Protein AF-A0A959ARN7-F1 (afdb_monomer_lite)

Secondary structure (DSSP, 8-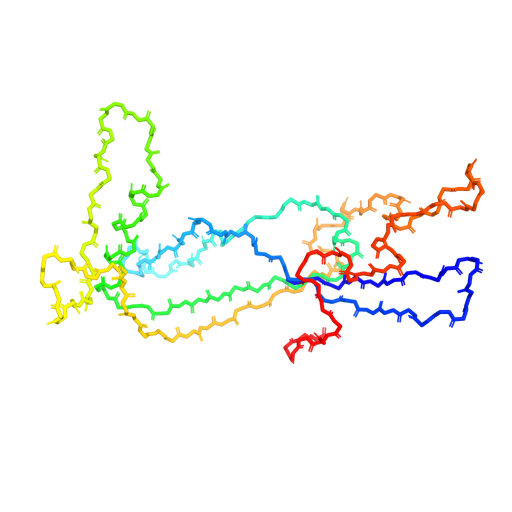state):
-EEEEPPP-TT-TTS---EEEE---S-SS------GGGSPTT-------------GGGGS-BEEEEEEEE--HHHHHHHHHHHHHHS---STTSPP------S---SS-TTS---S-----EEEEEEEE--TTTT-TT----SS-SS--BTTSSSPB--HHHH-GGGSTTEESS--TT--

Foldseek 3Di:
DWKDWADQDPVHNPDDIFIKDADDDQDPQDDDDDDPVVDDPPDDDDDDPGDDDDDLRLVTKDKDKDKDWDWDPLVSVLVVLVNLQSDFPPDPPRDPDDARDEPFADPPDNVDGDHDYDTDTDIDMDMDMDDPCPVHPPDDPDPDRQFDWDPVDPPTDGDPCSNPVVVDPRMDSDDPPPHD

Radius of gyration: 23.03 Å; chains: 1; bounding box: 48×49×63 Å

Sequence (180 aa):
VYIFNEIIKIYNPFDIQKQCYITNRLNDQGVSIADPGTFQPGTPIVEPVGRRKIDFAFEHRICFSVYQHTITRNAYEYWQKIGQLVSPTGTIFDTPPARVPGNLENITDPGNPALGYFEISTIDTARIYSRNGLLGDDFLLQDFPYCEYDFSTWPPVNHLECDNCLVLPSSTLDKPVWWQ

pLDDT: mean 84.03, std 9.63, range [55.03, 95.88]

Structure (mmCIF, N/CA/C/O backbone):
data_AF-A0A959ARN7-F1
#
_entry.id   AF-A0A959ARN7-F1
#
loop_
_atom_site.group_PDB
_atom_site.id
_atom_site.type_symbol
_atom_site.label_atom_id
_atom_site.label_alt_id
_atom_site.label_comp_id
_atom_site.label_asym_id
_atom_site.label_entity_id
_atom_site.label_seq_id
_atom_site.pdbx_PDB_ins_code
_atom_site.Cartn_x
_atom_site.Cartn_y
_atom_site.Cartn_z
_atom_site.occupancy
_atom_site.B_iso_or_equiv
_atom_site.auth_seq_id
_atom_site.auth_comp_id
_atom_site.auth_asym_id
_atom_site.auth_atom_id
_atom_site.pdbx_PDB_model_num
ATOM 1 N N . VAL A 1 1 ? 2.903 0.783 -6.090 1.00 89.25 1 VAL A N 1
ATOM 2 C CA . VAL A 1 1 ? 3.091 -0.129 -7.246 1.00 89.25 1 VAL A CA 1
ATOM 3 C C . VAL A 1 1 ? 3.831 0.624 -8.330 1.00 89.25 1 VAL A C 1
ATOM 5 O O . VAL A 1 1 ? 3.579 1.812 -8.460 1.00 89.25 1 VAL A O 1
ATOM 8 N N . TYR A 1 2 ? 4.731 0.005 -9.077 1.00 90.50 2 TYR A N 1
ATOM 9 C CA . TYR A 1 2 ? 5.380 0.638 -10.228 1.00 90.50 2 TYR A CA 1
ATOM 10 C C . TYR A 1 2 ? 5.415 -0.318 -11.419 1.00 90.50 2 TYR A C 1
ATOM 12 O O . TYR A 1 2 ? 5.327 -1.530 -11.218 1.00 90.50 2 TYR A O 1
ATOM 20 N N . ILE A 1 3 ? 5.483 0.227 -12.634 1.00 92.00 3 ILE A N 1
ATOM 21 C CA . ILE A 1 3 ? 5.693 -0.589 -13.839 1.00 92.00 3 ILE A CA 1
ATOM 22 C C . ILE A 1 3 ? 7.174 -0.872 -14.021 1.00 92.00 3 ILE A C 1
ATOM 24 O O . ILE A 1 3 ? 8.003 -0.028 -13.704 1.00 92.00 3 ILE A O 1
ATOM 28 N N . PHE A 1 4 ? 7.493 -2.028 -14.578 1.00 90.44 4 PHE A N 1
ATOM 29 C CA . PHE A 1 4 ? 8.831 -2.343 -15.049 1.00 90.44 4 PHE A CA 1
ATOM 30 C C . PHE A 1 4 ? 8.702 -3.008 -16.413 1.00 90.44 4 PHE A C 1
ATOM 32 O O . PHE A 1 4 ? 7.986 -4.003 -16.549 1.00 90.44 4 PHE A O 1
ATOM 39 N N . ASN A 1 5 ? 9.344 -2.424 -17.420 1.00 89.81 5 ASN A N 1
ATOM 40 C CA . ASN A 1 5 ? 9.324 -2.950 -18.779 1.00 89.81 5 ASN A CA 1
ATOM 41 C C . ASN A 1 5 ? 10.627 -3.704 -19.024 1.00 89.81 5 ASN A C 1
ATOM 43 O O . ASN A 1 5 ? 11.699 -3.146 -18.801 1.00 89.81 5 ASN A O 1
ATOM 47 N N . GLU A 1 6 ? 10.525 -4.944 -19.492 1.00 89.25 6 GLU A N 1
ATOM 48 C CA . GLU A 1 6 ? 11.687 -5.672 -20.001 1.00 89.25 6 GLU A CA 1
ATOM 49 C C . GLU A 1 6 ? 12.258 -4.958 -21.234 1.00 89.25 6 GLU A C 1
ATOM 51 O O . GLU A 1 6 ? 11.527 -4.316 -21.995 1.00 89.25 6 GLU A O 1
ATOM 56 N N . ILE A 1 7 ? 13.565 -5.087 -21.448 1.00 84.25 7 ILE A N 1
ATOM 57 C CA . ILE A 1 7 ? 14.236 -4.562 -22.640 1.00 84.25 7 ILE A CA 1
ATOM 58 C C . ILE A 1 7 ? 14.360 -5.641 -23.723 1.00 84.25 7 ILE A C 1
ATOM 60 O O . ILE A 1 7 ? 14.228 -6.838 -23.470 1.00 84.25 7 ILE A O 1
ATOM 64 N N . ILE A 1 8 ? 14.636 -5.226 -24.963 1.00 78.69 8 ILE A N 1
ATOM 65 C CA . ILE A 1 8 ? 14.938 -6.172 -26.044 1.00 78.69 8 ILE A CA 1
ATOM 66 C C . ILE A 1 8 ? 16.282 -6.837 -25.760 1.00 78.69 8 ILE A C 1
ATOM 68 O O . ILE A 1 8 ? 17.313 -6.164 -25.720 1.00 78.69 8 ILE A O 1
ATOM 72 N N . LYS A 1 9 ? 16.280 -8.170 -25.682 1.00 74.38 9 LYS A N 1
ATOM 73 C CA . LYS A 1 9 ? 17.509 -8.963 -25.654 1.00 74.38 9 LYS A CA 1
ATOM 74 C C . LYS A 1 9 ? 18.268 -8.766 -26.957 1.00 74.38 9 LYS A C 1
ATOM 76 O O . LYS A 1 9 ? 17.838 -9.241 -28.008 1.00 74.38 9 LYS A O 1
ATOM 81 N N . ILE A 1 10 ? 19.431 -8.119 -26.887 1.00 71.31 10 ILE A N 1
ATOM 82 C CA . ILE A 1 10 ? 20.272 -7.839 -28.067 1.00 71.31 10 ILE A CA 1
ATOM 83 C C . ILE A 1 10 ? 20.643 -9.135 -28.810 1.00 71.31 10 ILE A C 1
ATOM 85 O O . ILE A 1 10 ? 20.743 -9.154 -30.034 1.00 71.31 10 ILE A O 1
ATOM 89 N N . TYR A 1 11 ? 20.794 -10.240 -28.079 1.00 72.06 11 TYR A N 1
ATOM 90 C CA . TYR A 1 11 ? 21.134 -11.561 -28.613 1.00 72.06 11 TYR A CA 1
ATOM 91 C C . TYR A 1 11 ? 19.911 -12.425 -28.986 1.00 72.06 11 TYR A C 1
ATOM 93 O O . TYR A 1 11 ? 20.085 -13.497 -29.564 1.00 72.06 11 TYR A O 1
ATOM 101 N N . ASN A 1 12 ? 18.683 -11.988 -28.675 1.00 72.50 12 ASN A N 1
ATOM 102 C CA . ASN A 1 12 ? 17.442 -12.672 -29.051 1.00 72.50 12 ASN A CA 1
ATOM 103 C C . ASN A 1 12 ? 16.288 -11.667 -29.283 1.00 72.50 12 ASN A C 1
ATOM 105 O O . ASN A 1 12 ? 15.418 -11.505 -28.424 1.00 72.50 12 ASN A O 1
ATOM 109 N N . PRO A 1 13 ? 16.247 -11.005 -30.451 1.00 71.31 13 PRO A N 1
ATOM 110 C CA . PRO A 1 13 ? 15.324 -9.899 -30.719 1.00 71.31 13 PRO A CA 1
ATOM 111 C C . PRO A 1 13 ? 13.857 -10.319 -30.918 1.00 71.31 13 PRO A C 1
ATOM 113 O O . PRO A 1 13 ? 13.002 -9.461 -31.116 1.00 71.31 13 PRO A O 1
ATOM 116 N N . PHE A 1 14 ? 13.555 -11.620 -30.892 1.00 76.88 14 PHE A N 1
ATOM 117 C CA . PHE A 1 14 ? 12.198 -12.149 -31.070 1.00 76.88 14 PHE A CA 1
ATOM 118 C C . PHE A 1 14 ? 11.465 -12.407 -29.751 1.00 76.88 14 PHE A C 1
ATOM 120 O O . PHE A 1 14 ? 10.318 -12.854 -29.774 1.00 76.88 14 PHE A O 1
ATOM 127 N N . ASP A 1 15 ? 12.117 -12.171 -28.611 1.00 76.31 15 ASP A N 1
ATOM 128 C CA . ASP A 1 15 ? 11.495 -12.387 -27.311 1.00 76.31 15 ASP A CA 1
ATOM 129 C C . ASP A 1 15 ? 10.399 -11.342 -27.052 1.00 76.31 15 ASP A C 1
ATOM 131 O O . ASP A 1 15 ? 10.533 -10.160 -27.387 1.00 76.31 15 ASP A O 1
ATOM 135 N N . ILE A 1 16 ? 9.287 -11.787 -26.472 1.00 80.69 16 ILE A N 1
ATOM 136 C CA . ILE A 1 16 ? 8.151 -10.909 -26.192 1.00 80.69 16 ILE A CA 1
ATOM 137 C C . ILE A 1 16 ? 8.464 -10.153 -24.904 1.00 80.69 16 ILE A C 1
ATOM 139 O O . ILE A 1 16 ? 8.441 -10.745 -23.827 1.00 80.69 16 ILE A O 1
ATOM 143 N N . GLN A 1 17 ? 8.713 -8.849 -25.021 1.00 85.06 17 GLN A N 1
ATOM 144 C CA . GLN A 1 17 ? 8.877 -7.969 -23.864 1.00 85.06 17 GLN A CA 1
ATOM 145 C C . GLN A 1 17 ? 7.616 -7.970 -23.011 1.00 85.06 17 GLN A C 1
ATOM 147 O O . GLN A 1 17 ? 6.507 -7.727 -23.502 1.00 85.06 17 GLN A O 1
ATOM 152 N N . LYS A 1 18 ? 7.797 -8.195 -21.715 1.00 90.31 18 LYS A N 1
ATOM 153 C CA . LYS A 1 18 ? 6.722 -8.102 -20.736 1.00 90.31 18 LYS A CA 1
ATOM 154 C C . LYS A 1 18 ? 6.774 -6.771 -20.006 1.00 90.31 18 LYS A C 1
ATOM 156 O O . LYS A 1 18 ? 7.820 -6.149 -19.829 1.00 90.31 18 LYS A O 1
ATOM 161 N N . GLN A 1 19 ? 5.603 -6.369 -19.537 1.00 92.44 19 GLN A N 1
ATOM 162 C CA . GLN A 1 19 ? 5.449 -5.302 -18.567 1.00 92.44 19 GLN A CA 1
ATOM 163 C C . GLN A 1 19 ? 4.979 -5.927 -17.260 1.00 92.44 19 GLN A C 1
ATOM 165 O O . GLN A 1 19 ? 3.879 -6.478 -17.195 1.00 92.44 19 GLN A O 1
ATOM 170 N N . CYS A 1 20 ? 5.808 -5.830 -16.228 1.00 94.94 20 CYS A N 1
ATOM 171 C CA . CYS A 1 20 ? 5.442 -6.248 -14.887 1.00 94.94 20 CYS A CA 1
ATOM 172 C C . CYS A 1 20 ? 4.907 -5.072 -14.070 1.00 94.94 20 CYS A C 1
ATOM 174 O O . CYS A 1 20 ? 5.320 -3.922 -14.229 1.00 94.94 20 CYS A O 1
ATOM 176 N N . TYR A 1 21 ? 4.032 -5.397 -13.125 1.00 95.62 21 TYR A N 1
ATOM 177 C CA . TYR A 1 21 ? 3.537 -4.511 -12.084 1.00 95.62 21 TYR A CA 1
ATOM 178 C C . TYR A 1 21 ? 4.100 -4.979 -10.747 1.00 95.62 21 TYR A C 1
ATOM 180 O O . TYR A 1 21 ? 3.797 -6.080 -10.292 1.00 95.62 21 TYR A O 1
ATOM 188 N N . ILE A 1 22 ? 4.929 -4.151 -10.114 1.00 94.69 22 ILE A N 1
ATOM 189 C CA . ILE A 1 22 ? 5.617 -4.507 -8.873 1.00 94.69 22 ILE A CA 1
ATOM 190 C C . ILE A 1 22 ? 4.945 -3.804 -7.704 1.00 94.69 22 ILE A C 1
ATOM 192 O O . ILE A 1 22 ? 4.856 -2.570 -7.654 1.00 94.69 22 ILE A O 1
ATOM 196 N N . THR A 1 23 ? 4.488 -4.586 -6.728 1.00 92.81 23 THR A N 1
ATOM 197 C CA . THR A 1 23 ? 3.882 -4.057 -5.503 1.00 92.81 23 THR A CA 1
ATOM 198 C C . THR A 1 23 ? 4.915 -3.946 -4.394 1.00 92.81 23 THR A C 1
ATOM 200 O O . THR A 1 23 ? 5.365 -4.944 -3.847 1.00 92.81 23 THR A O 1
ATOM 203 N N . ASN A 1 24 ? 5.246 -2.708 -4.026 1.00 87.62 24 ASN A N 1
ATOM 204 C CA . ASN A 1 24 ? 6.108 -2.401 -2.890 1.00 87.62 24 ASN A CA 1
ATOM 205 C C . ASN A 1 24 ? 5.275 -1.770 -1.762 1.00 87.62 24 ASN A C 1
ATOM 207 O O . ASN A 1 24 ? 4.516 -0.827 -2.018 1.00 87.62 24 ASN A O 1
ATOM 211 N N . ARG A 1 25 ? 5.405 -2.298 -0.541 1.00 84.12 25 ARG A N 1
ATOM 212 C CA . ARG A 1 25 ? 4.791 -1.744 0.668 1.00 84.12 25 ARG A CA 1
ATOM 213 C C . ARG A 1 25 ? 5.799 -0.827 1.353 1.00 84.12 25 ARG A C 1
ATOM 215 O O . ARG A 1 25 ? 6.897 -1.239 1.693 1.00 84.12 25 ARG A O 1
ATOM 222 N N . LEU A 1 26 ? 5.430 0.443 1.516 1.00 79.19 26 LEU A N 1
ATOM 223 C CA . LEU A 1 26 ? 6.345 1.466 2.036 1.00 79.19 26 LEU A CA 1
ATOM 224 C C . LEU A 1 26 ? 6.561 1.380 3.548 1.00 79.19 26 LEU A C 1
ATOM 226 O O . LEU A 1 26 ? 7.574 1.861 4.048 1.00 79.19 26 LEU A O 1
ATOM 230 N N . ASN A 1 27 ? 5.597 0.820 4.272 1.00 69.56 27 ASN A N 1
ATOM 231 C CA . ASN A 1 27 ? 5.655 0.672 5.712 1.00 69.56 27 ASN A CA 1
ATOM 232 C C . ASN A 1 27 ? 4.867 -0.576 6.114 1.00 69.56 27 ASN A C 1
ATOM 234 O O . ASN A 1 27 ? 3.649 -0.606 5.955 1.00 69.56 27 ASN A O 1
ATOM 238 N N . ASP A 1 28 ? 5.573 -1.586 6.616 1.00 63.69 28 ASP A N 1
ATOM 239 C CA . ASP A 1 28 ? 4.976 -2.835 7.104 1.00 63.69 28 ASP A CA 1
ATOM 240 C C . ASP A 1 28 ? 4.919 -2.899 8.641 1.00 63.69 28 ASP A C 1
ATOM 242 O O . ASP A 1 28 ? 4.355 -3.838 9.196 1.00 63.69 28 ASP A O 1
ATOM 246 N N . GLN A 1 29 ? 5.508 -1.919 9.340 1.00 64.12 29 GLN A N 1
ATOM 247 C CA . GLN A 1 29 ? 5.675 -1.958 10.801 1.00 64.12 29 GLN A CA 1
ATOM 248 C C . GLN A 1 29 ? 4.997 -0.801 11.543 1.00 64.12 29 GLN A C 1
ATOM 250 O O . GLN A 1 29 ? 4.735 -0.915 12.737 1.00 64.12 29 GLN A O 1
ATOM 255 N N . GLY A 1 30 ? 4.694 0.306 10.863 1.00 67.12 30 GLY A N 1
ATOM 256 C CA . GLY A 1 30 ? 4.023 1.455 11.462 1.00 67.12 30 GLY A CA 1
ATOM 257 C C . GLY A 1 30 ? 2.546 1.516 11.090 1.00 67.12 30 GLY A C 1
ATOM 258 O O . GLY A 1 30 ? 2.202 1.689 9.923 1.00 67.12 30 GLY A O 1
ATOM 259 N N . VAL A 1 31 ? 1.681 1.445 12.099 1.00 76.06 31 VAL A N 1
ATOM 260 C CA . VAL A 1 31 ? 0.260 1.781 11.970 1.00 76.06 31 VAL A CA 1
ATOM 261 C C . VAL A 1 31 ? 0.108 3.259 12.327 1.00 76.06 31 VAL A C 1
ATOM 263 O O . VAL A 1 31 ? 0.315 3.637 13.478 1.00 76.06 31 VAL A O 1
ATOM 266 N N . SER A 1 32 ? -0.211 4.106 11.344 1.00 83.75 32 SER A N 1
ATOM 267 C CA . SER A 1 32 ? -0.556 5.508 11.608 1.00 83.75 32 SER A CA 1
ATOM 268 C C . SER A 1 32 ? -2.032 5.585 11.986 1.00 83.75 32 SER A C 1
ATOM 270 O O . SER A 1 32 ? -2.897 5.157 11.221 1.00 83.75 32 SER A O 1
ATOM 272 N N . ILE A 1 33 ? -2.310 6.093 13.185 1.00 87.94 33 ILE A N 1
ATOM 273 C CA . ILE A 1 33 ? -3.662 6.346 13.681 1.00 87.94 33 ILE A CA 1
ATOM 274 C C . ILE A 1 33 ? -3.819 7.840 13.944 1.00 87.94 33 ILE A C 1
ATOM 276 O O . ILE A 1 33 ? -2.910 8.484 14.463 1.00 87.94 33 ILE A O 1
ATOM 280 N N . ALA A 1 34 ? -4.982 8.382 13.602 1.00 87.75 34 ALA A N 1
ATOM 281 C CA . ALA A 1 34 ? -5.310 9.783 13.816 1.00 87.75 34 ALA A CA 1
ATOM 282 C C . ALA A 1 34 ? -6.710 9.895 14.421 1.00 87.75 34 ALA A C 1
ATOM 284 O O . ALA A 1 34 ? -7.633 9.197 13.998 1.00 87.75 34 ALA A O 1
ATOM 285 N N . ASP A 1 35 ? -6.859 10.781 15.403 1.00 88.81 35 ASP A N 1
ATOM 286 C CA . ASP A 1 35 ? -8.142 11.120 16.014 1.00 88.81 35 ASP A CA 1
ATOM 287 C C . ASP A 1 35 ? -8.554 12.523 15.545 1.00 88.81 35 ASP A C 1
ATOM 289 O O . ASP A 1 35 ? -7.911 13.497 15.938 1.00 88.81 35 ASP A O 1
ATOM 293 N N . PRO A 1 36 ? -9.611 12.666 14.724 1.00 83.94 36 PRO A N 1
ATOM 294 C CA . PRO A 1 36 ? -10.103 13.964 14.268 1.00 83.94 36 PRO A CA 1
ATOM 295 C C . PRO A 1 36 ? -10.367 14.971 15.401 1.00 83.94 36 PRO A C 1
ATOM 297 O O . PRO A 1 36 ? -10.282 16.175 15.171 1.00 83.94 36 PRO A O 1
ATOM 300 N N . GLY A 1 37 ? -10.665 14.501 16.619 1.00 85.19 37 GLY A N 1
ATOM 301 C CA . GLY A 1 37 ? -10.931 15.350 17.780 1.00 85.19 37 GLY A CA 1
ATOM 302 C C . GLY A 1 37 ? -9.705 16.070 18.352 1.00 85.19 37 GLY A C 1
ATOM 303 O O . GLY A 1 37 ? -9.873 17.007 19.129 1.00 85.19 37 GLY A O 1
ATOM 304 N N . THR A 1 38 ? -8.481 15.670 17.987 1.00 84.62 38 THR A N 1
ATOM 305 C CA . THR A 1 38 ? -7.246 16.333 18.450 1.00 84.62 38 THR A CA 1
ATOM 306 C C . THR A 1 38 ? -6.803 17.479 17.540 1.00 84.62 38 THR A C 1
ATOM 308 O O . THR A 1 38 ? -5.939 18.268 17.927 1.00 84.62 38 THR A O 1
ATOM 311 N N . PHE A 1 39 ? -7.398 17.606 16.352 1.00 85.75 39 PHE A N 1
ATOM 312 C CA . PHE A 1 39 ? -7.044 18.638 15.381 1.00 85.75 39 PHE A CA 1
ATOM 313 C C . PHE A 1 39 ? -7.836 19.927 15.604 1.00 85.75 39 PHE A C 1
ATOM 315 O O . PHE A 1 39 ? -8.997 19.917 16.018 1.00 85.75 39 PHE A O 1
ATOM 322 N N . GLN A 1 40 ? -7.210 21.068 15.300 1.00 86.44 40 GLN A N 1
ATOM 323 C CA . GLN A 1 40 ? -7.880 22.361 15.409 1.00 86.44 40 GLN A CA 1
ATOM 324 C C . GLN A 1 40 ? -8.947 22.503 14.312 1.00 86.44 40 GLN A C 1
ATOM 326 O O . GLN A 1 40 ? -8.635 22.311 13.129 1.00 86.44 40 GLN A O 1
ATOM 331 N N . PRO A 1 41 ? -10.187 22.893 14.658 1.00 87.19 41 PRO A N 1
ATOM 332 C CA . PRO A 1 41 ? -11.231 23.121 13.668 1.00 87.19 41 PRO A CA 1
ATOM 333 C C . PRO A 1 41 ? -10.776 24.109 12.586 1.00 87.19 41 PRO A C 1
ATOM 335 O O . PRO A 1 41 ? -10.276 25.189 12.891 1.00 87.19 41 PRO A O 1
ATOM 338 N N . GLY A 1 42 ? -10.953 23.740 11.316 1.00 84.88 42 GLY A N 1
ATOM 339 C CA . GLY A 1 42 ? -10.608 24.588 10.170 1.00 84.88 42 GLY A CA 1
ATOM 340 C C . GLY A 1 42 ? -9.147 24.523 9.713 1.00 84.88 42 GLY A C 1
ATOM 341 O O . GLY A 1 42 ? -8.818 25.149 8.707 1.00 84.88 42 GLY A O 1
ATOM 342 N N . THR A 1 43 ? -8.280 23.757 10.384 1.00 83.31 43 THR A N 1
ATOM 343 C CA . THR A 1 43 ? -6.921 23.495 9.880 1.00 83.31 43 THR A CA 1
ATOM 344 C C . THR A 1 43 ? -6.882 22.274 8.955 1.00 83.31 43 THR A C 1
ATOM 346 O O . THR A 1 43 ? -7.505 21.255 9.261 1.00 83.31 43 THR A O 1
ATOM 349 N N . PRO A 1 44 ? -6.169 22.344 7.813 1.00 81.62 44 PRO A N 1
ATOM 350 C CA . PRO A 1 44 ? -5.958 21.177 6.970 1.00 81.62 44 PRO A CA 1
ATOM 351 C C . PRO A 1 44 ? -5.068 20.164 7.696 1.00 81.62 44 PRO A C 1
ATOM 353 O O . PRO A 1 44 ? -3.989 20.503 8.183 1.00 81.62 44 PRO A O 1
ATOM 356 N N . ILE A 1 45 ? -5.519 18.912 7.743 1.00 79.75 45 ILE A N 1
ATOM 357 C CA . ILE A 1 45 ? -4.759 17.807 8.326 1.00 79.75 45 ILE A CA 1
ATOM 358 C C . ILE A 1 45 ? -3.767 17.319 7.272 1.00 79.75 45 ILE A C 1
ATOM 360 O O . ILE A 1 45 ? -4.164 16.796 6.230 1.00 79.75 45 ILE A O 1
ATOM 364 N N . VAL A 1 46 ? -2.476 17.507 7.539 1.00 81.75 46 VAL A N 1
ATOM 365 C CA . VAL A 1 46 ? -1.389 17.020 6.686 1.00 81.75 46 VAL A CA 1
ATOM 366 C C . VAL A 1 46 ? -0.566 16.035 7.497 1.00 81.75 46 VAL A C 1
ATOM 368 O O . VAL A 1 46 ? 0.221 16.439 8.347 1.00 81.75 46 VAL A O 1
ATOM 371 N N . GLU A 1 47 ? -0.752 14.748 7.218 1.00 79.50 47 GLU A N 1
ATOM 372 C CA . GLU A 1 47 ? -0.018 13.670 7.878 1.00 79.50 47 GLU A CA 1
ATOM 373 C C . GLU A 1 47 ? 0.903 12.977 6.861 1.00 79.50 47 GLU A C 1
ATOM 375 O O . GLU A 1 47 ? 0.439 12.549 5.796 1.00 79.50 47 GLU A O 1
ATOM 380 N N . PRO A 1 48 ? 2.216 12.858 7.130 1.00 81.06 48 PRO A N 1
ATOM 381 C CA . PRO A 1 48 ? 3.122 12.133 6.253 1.00 81.06 48 PRO A CA 1
ATOM 382 C C . PRO A 1 48 ? 2.845 10.623 6.325 1.00 81.06 48 PRO A C 1
ATOM 384 O O . PRO A 1 48 ? 3.287 9.928 7.232 1.00 81.06 48 PRO A O 1
ATOM 387 N N . VAL A 1 49 ? 2.159 10.097 5.312 1.00 81.62 49 VAL A N 1
ATOM 388 C CA . VAL A 1 49 ? 1.730 8.684 5.242 1.00 81.62 49 VAL A CA 1
ATOM 389 C C . VAL A 1 49 ? 2.836 7.687 4.881 1.00 81.62 49 VAL A C 1
ATOM 391 O O . VAL A 1 49 ? 2.650 6.477 4.991 1.00 81.62 49 VAL A O 1
ATOM 394 N N . GLY A 1 50 ? 3.990 8.160 4.414 1.00 81.75 50 GLY A N 1
ATOM 395 C CA . GLY A 1 50 ? 5.089 7.280 4.040 1.00 81.75 50 GLY A CA 1
ATOM 396 C C . GLY A 1 50 ? 6.259 8.012 3.408 1.00 81.75 50 GLY A C 1
ATOM 397 O O . GLY A 1 50 ? 6.163 9.169 2.999 1.00 81.75 50 GLY A O 1
ATOM 398 N N . ARG A 1 51 ? 7.390 7.311 3.334 1.00 82.56 51 ARG A N 1
ATOM 399 C CA . ARG A 1 51 ? 8.605 7.765 2.656 1.00 82.56 51 ARG A CA 1
ATOM 400 C C . ARG A 1 51 ? 9.180 6.592 1.878 1.00 82.56 51 ARG A C 1
ATOM 402 O O . ARG A 1 51 ? 9.173 5.467 2.364 1.00 82.56 51 ARG A O 1
ATOM 409 N N . ARG A 1 52 ? 9.691 6.857 0.681 1.00 83.38 52 ARG A N 1
ATOM 410 C CA . ARG A 1 52 ? 10.409 5.872 -0.130 1.00 83.38 52 ARG A CA 1
ATOM 411 C C . ARG A 1 52 ? 11.767 6.456 -0.483 1.00 83.38 52 ARG A C 1
ATOM 413 O O . ARG A 1 52 ? 11.842 7.624 -0.857 1.00 83.38 52 ARG A O 1
ATOM 420 N N . LYS A 1 53 ? 12.823 5.653 -0.364 1.00 83.50 53 LYS A N 1
ATOM 421 C CA . LYS A 1 53 ? 14.115 6.013 -0.950 1.00 83.50 53 LYS A CA 1
ATOM 422 C C . LYS A 1 53 ? 13.994 5.986 -2.469 1.00 83.50 53 LYS A C 1
ATOM 424 O O . LYS A 1 53 ? 13.280 5.153 -3.019 1.00 83.50 53 LYS A O 1
ATOM 429 N N . ILE A 1 54 ? 14.682 6.911 -3.113 1.00 81.50 54 ILE A N 1
ATOM 430 C CA . ILE A 1 54 ? 14.764 6.962 -4.566 1.00 81.50 54 ILE A CA 1
ATOM 431 C C . ILE A 1 54 ? 15.639 5.793 -5.034 1.00 81.50 54 ILE A C 1
ATOM 433 O O . ILE A 1 54 ? 16.698 5.544 -4.460 1.00 81.50 54 ILE A O 1
ATOM 437 N N . ASP A 1 55 ? 15.151 5.061 -6.029 1.00 84.00 55 ASP A N 1
ATOM 438 C CA . ASP A 1 55 ? 15.765 3.884 -6.646 1.00 84.00 55 ASP A CA 1
ATOM 439 C C . ASP A 1 55 ? 15.417 3.849 -8.148 1.00 84.00 55 ASP A C 1
ATOM 441 O O . ASP A 1 55 ? 14.684 4.713 -8.639 1.00 84.00 55 ASP A O 1
ATOM 445 N N . PHE A 1 56 ? 15.905 2.838 -8.872 1.00 83.56 56 PHE A N 1
ATOM 446 C CA . PHE A 1 56 ? 15.652 2.665 -10.310 1.00 83.56 56 PHE A CA 1
ATOM 447 C C . PHE A 1 56 ? 14.162 2.630 -10.677 1.00 83.56 56 PHE A C 1
ATOM 449 O O . PHE A 1 56 ? 13.783 2.961 -11.795 1.00 83.56 56 PHE A O 1
ATOM 456 N N . ALA A 1 57 ? 13.268 2.280 -9.745 1.00 85.56 57 ALA A N 1
ATOM 457 C CA . ALA A 1 57 ? 11.840 2.238 -10.038 1.00 85.56 57 ALA A CA 1
ATOM 458 C C . ALA A 1 57 ? 11.264 3.623 -10.359 1.00 85.56 57 ALA A C 1
ATOM 460 O O . ALA A 1 57 ? 10.167 3.706 -10.912 1.00 85.56 57 ALA A O 1
ATOM 461 N N . PHE A 1 58 ? 11.962 4.700 -9.984 1.00 83.12 58 PHE A N 1
ATOM 462 C CA . PHE A 1 58 ? 11.576 6.068 -10.316 1.00 83.12 58 PHE A CA 1
ATOM 463 C C . PHE A 1 58 ? 11.825 6.419 -11.787 1.00 83.12 58 PHE A C 1
ATOM 465 O O . PHE A 1 58 ? 11.174 7.341 -12.273 1.00 83.12 58 PHE A O 1
ATOM 472 N N . GLU A 1 59 ? 12.656 5.655 -12.513 1.00 81.00 59 GLU A N 1
ATOM 473 C CA . GLU A 1 59 ? 12.771 5.732 -13.988 1.00 81.00 59 GLU A CA 1
ATOM 474 C C . GLU A 1 59 ? 11.481 5.298 -14.678 1.00 81.00 59 GLU A C 1
ATOM 476 O O . GLU A 1 59 ? 11.219 5.607 -15.842 1.00 81.00 59 GLU A O 1
ATOM 481 N N . HIS A 1 60 ? 10.637 4.590 -13.939 1.00 83.31 60 HIS A N 1
ATOM 482 C CA . HIS A 1 60 ? 9.357 4.129 -14.402 1.00 83.31 60 HIS A CA 1
ATOM 483 C C . HIS A 1 60 ? 8.205 4.860 -13.724 1.00 83.31 60 HIS A C 1
ATOM 485 O O . HIS A 1 60 ? 8.323 5.573 -12.723 1.00 83.31 60 HIS A O 1
ATOM 491 N N . ARG A 1 61 ? 7.015 4.654 -14.283 1.00 86.19 61 ARG A N 1
ATOM 492 C CA . ARG A 1 61 ? 5.798 5.203 -13.705 1.00 86.19 61 ARG A CA 1
ATOM 493 C C . ARG A 1 61 ? 5.449 4.454 -12.420 1.00 86.19 61 ARG A C 1
ATOM 495 O O . ARG A 1 61 ? 5.174 3.254 -12.426 1.00 86.19 61 ARG A O 1
ATOM 502 N N . ILE A 1 62 ? 5.403 5.187 -11.319 1.00 89.25 62 ILE A N 1
ATOM 503 C CA . ILE A 1 62 ? 5.031 4.708 -9.992 1.00 89.25 62 ILE A CA 1
ATOM 504 C C . ILE A 1 62 ? 3.614 5.189 -9.693 1.00 89.25 62 ILE A C 1
ATOM 506 O O . ILE A 1 62 ? 3.265 6.324 -9.980 1.00 89.25 62 ILE A O 1
ATOM 510 N N . CYS A 1 63 ? 2.798 4.351 -9.071 1.00 91.38 63 CYS A N 1
ATOM 511 C CA . CYS A 1 63 ? 1.584 4.741 -8.376 1.00 91.38 63 CYS A CA 1
ATOM 512 C C . CYS A 1 63 ? 1.767 4.540 -6.869 1.00 91.38 63 CYS A C 1
ATOM 514 O O . CYS A 1 63 ? 1.948 3.414 -6.385 1.00 91.38 63 CYS A O 1
ATOM 516 N N . PHE A 1 64 ? 1.690 5.637 -6.127 1.00 90.50 64 PHE A N 1
ATOM 517 C CA . PHE A 1 64 ? 1.540 5.643 -4.682 1.00 90.50 64 PHE A CA 1
ATOM 518 C C . PHE A 1 64 ? 0.056 5.506 -4.356 1.00 90.50 64 PHE A C 1
ATOM 520 O O . PHE A 1 64 ? -0.767 6.255 -4.875 1.00 90.50 64 PHE A O 1
ATOM 527 N N . SER A 1 65 ? -0.292 4.517 -3.537 1.00 91.25 65 SER A N 1
ATOM 528 C CA . SER A 1 65 ? -1.663 4.277 -3.085 1.00 91.25 65 SER A CA 1
ATOM 529 C C . SER A 1 65 ? -1.701 4.336 -1.568 1.00 91.25 65 SER A C 1
ATOM 531 O O . SER A 1 65 ? -0.881 3.697 -0.913 1.00 91.25 65 SER A O 1
ATOM 533 N N . VAL A 1 66 ? -2.654 5.092 -1.039 1.00 89.62 66 VAL A N 1
ATOM 534 C CA . VAL A 1 66 ? -2.913 5.232 0.392 1.00 89.62 66 VAL A CA 1
ATOM 535 C C . VAL A 1 66 ? -4.311 4.700 0.647 1.00 89.62 66 VAL A C 1
ATOM 537 O O . VAL A 1 66 ? -5.256 5.131 -0.012 1.00 89.62 66 VAL A O 1
ATOM 540 N N . TYR A 1 67 ? -4.424 3.765 1.584 1.00 90.00 67 TYR A N 1
ATOM 541 C CA . TYR A 1 67 ? -5.695 3.210 2.033 1.00 90.00 67 TYR A CA 1
ATOM 542 C C . TYR A 1 67 ? -5.996 3.777 3.414 1.00 90.00 67 TYR A C 1
ATOM 544 O O . TYR A 1 67 ? -5.222 3.575 4.349 1.00 90.00 67 TYR A O 1
ATOM 552 N N . GLN A 1 68 ? -7.095 4.512 3.529 1.00 90.75 68 GLN A N 1
ATOM 553 C CA . GLN A 1 68 ? -7.534 5.115 4.776 1.00 90.75 68 GLN A CA 1
ATOM 554 C C . GLN A 1 68 ? -8.714 4.324 5.326 1.00 90.75 68 GLN A C 1
ATOM 556 O O . GLN A 1 68 ? -9.746 4.195 4.672 1.00 90.75 68 GLN A O 1
ATOM 561 N N . HIS A 1 69 ? -8.561 3.817 6.545 1.00 92.94 69 HIS A N 1
ATOM 562 C CA . HIS A 1 69 ? -9.593 3.054 7.234 1.00 92.94 69 HIS A CA 1
ATOM 563 C C . HIS A 1 69 ? -10.301 3.939 8.258 1.00 92.94 69 HIS A C 1
ATOM 565 O O . HIS A 1 69 ? -9.656 4.552 9.107 1.00 92.94 69 HIS A O 1
ATOM 571 N N . THR A 1 70 ? -11.632 3.985 8.206 1.00 93.44 70 THR A N 1
ATOM 572 C CA . THR A 1 70 ? -12.429 4.575 9.290 1.00 93.44 70 THR A CA 1
ATOM 573 C C . THR A 1 70 ? -12.713 3.504 10.333 1.00 93.44 70 THR A C 1
ATOM 575 O O . THR A 1 70 ? -13.431 2.544 10.050 1.00 93.44 70 THR A O 1
ATOM 578 N N . ILE A 1 71 ? -12.146 3.666 11.526 1.00 93.62 71 ILE A N 1
ATOM 579 C CA . ILE A 1 71 ? -12.205 2.679 12.610 1.00 93.62 71 ILE A CA 1
ATOM 580 C C . ILE A 1 71 ? -13.041 3.178 13.793 1.00 93.62 71 ILE A C 1
ATOM 582 O O . ILE A 1 71 ? -13.293 4.373 13.950 1.00 93.62 71 ILE A O 1
ATOM 586 N N . THR A 1 72 ? -13.484 2.249 14.642 1.00 94.44 72 THR A N 1
ATOM 587 C CA . THR A 1 72 ? -14.232 2.585 15.864 1.00 94.44 72 THR A CA 1
ATOM 588 C C . THR A 1 72 ? -13.307 3.096 16.971 1.00 94.44 72 THR A C 1
ATOM 590 O O . THR A 1 72 ? -12.103 2.833 16.962 1.00 94.44 72 THR A O 1
ATOM 593 N N . ARG A 1 73 ? -13.873 3.763 17.989 1.00 92.75 73 ARG A N 1
ATOM 594 C CA . ARG A 1 73 ? -13.099 4.222 19.154 1.00 92.75 73 ARG A CA 1
ATOM 595 C C . ARG A 1 73 ? -12.363 3.077 19.861 1.00 92.75 73 ARG A C 1
ATOM 597 O O . ARG A 1 73 ? -11.192 3.219 20.195 1.00 92.75 73 ARG A O 1
ATOM 604 N N . ASN A 1 74 ? -13.025 1.935 20.034 1.00 93.81 74 ASN A N 1
ATOM 605 C CA . ASN A 1 74 ? -12.434 0.771 20.697 1.00 93.81 74 ASN A CA 1
ATOM 606 C C . ASN A 1 74 ? -11.255 0.191 19.896 1.00 93.81 74 ASN A C 1
ATOM 608 O O . ASN A 1 74 ? -10.257 -0.222 20.483 1.00 93.81 74 ASN A O 1
ATOM 612 N N . ALA A 1 75 ? -11.353 0.187 18.564 1.00 94.50 75 ALA A N 1
ATOM 613 C CA . ALA A 1 75 ? -10.260 -0.238 17.696 1.00 94.50 75 ALA A CA 1
ATOM 614 C C . ALA A 1 75 ? -9.081 0.742 17.738 1.00 94.50 75 ALA A C 1
ATOM 616 O O . ALA A 1 75 ? -7.934 0.316 17.844 1.00 94.50 75 ALA A O 1
ATOM 617 N N . TYR A 1 76 ? -9.352 2.052 17.733 1.00 93.06 76 TYR A N 1
ATOM 618 C CA . TYR A 1 76 ? -8.323 3.083 17.899 1.00 93.06 76 TYR A CA 1
ATOM 619 C C . TYR A 1 76 ? -7.520 2.870 19.192 1.00 93.06 76 TYR A C 1
ATOM 621 O O . TYR A 1 76 ? -6.291 2.863 19.173 1.00 93.06 76 TYR A O 1
ATOM 629 N N . GLU A 1 77 ? -8.200 2.615 20.311 1.00 92.25 77 GLU A N 1
ATOM 630 C CA . GLU A 1 77 ? -7.549 2.349 21.600 1.00 92.25 77 GLU A CA 1
ATOM 631 C C . GLU A 1 77 ? -6.744 1.046 21.607 1.00 92.25 77 GLU A C 1
ATOM 633 O O . GLU A 1 77 ? -5.687 0.972 22.239 1.00 92.25 77 GLU A O 1
ATOM 638 N N . TYR A 1 78 ? -7.218 0.017 20.900 1.00 93.25 78 TYR A N 1
ATOM 639 C CA . TYR A 1 78 ? -6.465 -1.217 20.703 1.00 93.25 78 TYR A CA 1
ATOM 640 C C . TYR A 1 78 ? -5.171 -0.955 19.918 1.00 93.25 78 TYR A C 1
ATOM 642 O O . TYR A 1 78 ? -4.087 -1.309 20.388 1.00 93.25 78 TYR A O 1
ATOM 650 N N . TRP A 1 79 ? -5.255 -0.272 18.773 1.00 91.81 79 TRP A N 1
ATOM 651 C CA . TRP A 1 79 ? -4.091 0.071 17.953 1.00 91.81 79 TRP A CA 1
ATOM 652 C C . TRP A 1 79 ? -3.108 0.993 18.682 1.00 91.81 79 TRP A C 1
ATOM 654 O O . TRP A 1 79 ? -1.900 0.810 18.552 1.00 91.81 79 TRP A O 1
ATOM 664 N N . GLN A 1 80 ? -3.593 1.910 19.524 1.00 89.56 80 GLN A N 1
ATOM 665 C CA . GLN A 1 80 ? -2.742 2.745 20.373 1.00 89.56 80 GLN A CA 1
ATOM 666 C C . GLN A 1 80 ? -1.914 1.901 21.358 1.00 89.56 80 GLN A C 1
ATOM 668 O O . GLN A 1 80 ? -0.715 2.138 21.514 1.00 89.56 80 GLN A O 1
ATOM 673 N N . LYS A 1 81 ? -2.518 0.883 21.990 1.00 88.81 81 LYS A N 1
ATOM 674 C CA . LYS A 1 81 ? -1.802 -0.055 22.879 1.00 88.81 81 LYS A CA 1
ATOM 675 C C . LYS A 1 81 ? -0.783 -0.895 22.112 1.00 88.81 81 LYS A C 1
ATOM 677 O O . LYS A 1 81 ? 0.326 -1.097 22.594 1.00 88.81 81 LYS A O 1
ATOM 682 N N . ILE A 1 82 ? -1.130 -1.356 20.910 1.00 88.88 82 ILE A N 1
ATOM 683 C CA . ILE A 1 82 ? -0.193 -2.085 20.043 1.00 88.88 82 ILE A CA 1
ATOM 684 C C . ILE A 1 82 ? 0.988 -1.192 19.643 1.00 88.88 82 ILE A C 1
ATOM 686 O O . ILE A 1 82 ? 2.132 -1.629 19.734 1.00 88.88 82 ILE A O 1
ATOM 690 N N . GLY A 1 83 ? 0.741 0.069 19.279 1.00 85.69 83 GLY A N 1
ATOM 691 C CA . GLY A 1 83 ? 1.795 1.027 18.939 1.00 85.69 83 GLY A CA 1
ATOM 692 C C . GLY A 1 83 ? 2.812 1.225 20.068 1.00 85.69 83 GLY A C 1
ATOM 693 O O . GLY A 1 83 ? 4.014 1.263 19.806 1.00 85.69 83 GLY A O 1
ATOM 694 N N . GLN A 1 84 ? 2.349 1.253 21.323 1.00 82.19 84 GLN A N 1
ATOM 695 C CA . GLN A 1 84 ? 3.215 1.334 22.508 1.00 82.19 84 GLN A CA 1
ATOM 696 C C . GLN A 1 84 ? 4.109 0.098 22.689 1.00 82.19 84 GLN A C 1
ATOM 698 O O . GLN A 1 84 ? 5.211 0.219 23.214 1.00 82.19 84 GLN A O 1
ATOM 703 N N . LEU A 1 85 ? 3.660 -1.081 22.249 1.00 81.31 85 LEU A N 1
ATOM 704 C CA . LEU A 1 85 ? 4.432 -2.323 22.352 1.00 81.31 85 LEU A CA 1
ATOM 705 C C . LEU A 1 85 ? 5.435 -2.512 21.212 1.00 81.31 85 LEU A C 1
ATOM 707 O O . LEU A 1 85 ? 6.488 -3.107 21.420 1.00 81.31 85 LEU A O 1
ATOM 711 N N . VAL A 1 86 ? 5.097 -2.050 20.006 1.00 79.94 86 VAL A N 1
ATOM 712 C CA . VAL A 1 86 ? 5.929 -2.233 18.804 1.00 79.94 86 VAL A CA 1
ATOM 713 C C . VAL A 1 86 ? 7.032 -1.174 18.706 1.00 79.94 86 VAL A C 1
ATOM 715 O O . VAL A 1 86 ? 8.049 -1.413 18.062 1.00 79.94 86 VAL A O 1
ATOM 718 N N . SER A 1 87 ? 6.869 -0.033 19.382 1.00 74.31 87 SER A N 1
ATOM 719 C CA . SER A 1 87 ? 7.873 1.040 19.442 1.00 74.31 87 SER A CA 1
ATOM 720 C C . SER A 1 87 ? 8.437 1.223 20.859 1.00 74.31 87 SER A C 1
ATOM 722 O O . SER A 1 87 ? 8.223 2.281 21.457 1.00 74.31 87 SER A O 1
ATOM 724 N N . PRO A 1 88 ? 9.136 0.222 21.434 1.00 68.31 88 PRO A N 1
ATOM 725 C CA . PRO A 1 88 ? 9.776 0.394 22.730 1.00 68.31 88 PRO A CA 1
ATOM 726 C C . PRO A 1 88 ? 10.860 1.474 22.643 1.00 68.31 88 PRO A C 1
ATOM 728 O O . PRO A 1 88 ? 11.614 1.556 21.671 1.00 68.31 88 PRO A O 1
ATOM 731 N N . THR A 1 89 ? 10.943 2.312 23.672 1.00 68.38 89 THR A N 1
ATOM 732 C CA . THR A 1 89 ? 11.932 3.392 23.787 1.00 68.38 89 THR A CA 1
ATOM 733 C C . THR A 1 89 ? 13.371 2.886 23.950 1.00 68.38 89 THR A C 1
ATOM 735 O O . THR A 1 89 ? 14.312 3.671 23.843 1.00 68.38 89 THR A O 1
ATOM 738 N N . GLY A 1 90 ? 13.558 1.584 24.183 1.00 71.94 90 GLY A N 1
ATOM 739 C CA . GLY A 1 90 ? 14.847 0.931 24.386 1.00 71.94 90 GLY A CA 1
ATOM 740 C C . GLY A 1 90 ? 15.418 1.143 25.788 1.00 71.94 90 GLY A C 1
ATOM 741 O O . GLY A 1 90 ? 16.624 1.001 25.983 1.00 71.94 90 GLY A O 1
ATOM 742 N N . THR A 1 91 ? 14.588 1.522 26.764 1.0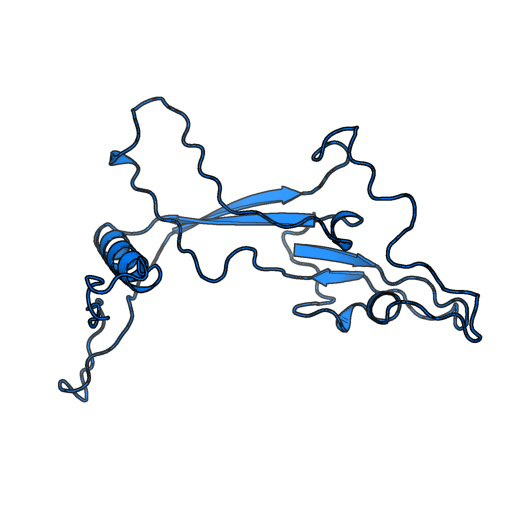0 77.81 91 THR A N 1
ATOM 743 C CA . THR A 1 91 ? 15.032 1.842 28.126 1.00 77.81 91 THR A CA 1
ATOM 744 C C . THR A 1 91 ? 14.785 0.688 29.092 1.00 77.81 91 THR A C 1
ATOM 746 O O . THR A 1 91 ? 13.894 -0.135 28.907 1.00 77.81 91 THR A O 1
ATOM 749 N N . ILE A 1 92 ? 15.533 0.657 30.197 1.00 76.00 92 ILE A N 1
ATOM 750 C CA . ILE A 1 92 ? 15.312 -0.305 31.294 1.00 76.00 92 ILE A CA 1
ATOM 751 C C . ILE A 1 92 ? 13.962 -0.117 32.010 1.00 76.00 92 ILE A C 1
ATOM 753 O O . ILE A 1 92 ? 13.586 -0.947 32.833 1.00 76.00 92 ILE A O 1
ATOM 757 N N . PHE A 1 93 ? 13.260 0.983 31.721 1.00 78.38 93 PHE A N 1
ATOM 758 C CA . PHE A 1 93 ? 11.933 1.301 32.241 1.00 78.38 93 PHE A CA 1
ATOM 759 C C . PHE A 1 93 ? 10.830 1.059 31.206 1.00 78.38 93 PHE A C 1
ATOM 761 O O . PHE A 1 93 ? 9.678 1.420 31.451 1.00 78.38 93 PHE A O 1
ATOM 768 N N . ASP A 1 94 ? 11.164 0.467 30.057 1.00 75.31 94 ASP A N 1
ATOM 769 C CA . ASP A 1 94 ? 10.162 0.087 29.074 1.00 75.31 94 ASP A CA 1
ATOM 770 C C . ASP A 1 94 ? 9.186 -0.902 29.713 1.00 75.31 94 ASP A C 1
ATOM 772 O O . ASP A 1 94 ? 9.567 -1.832 30.432 1.00 75.31 94 ASP A O 1
ATOM 776 N N . THR A 1 95 ? 7.897 -0.680 29.468 1.00 69.62 95 THR A N 1
ATOM 777 C CA . THR A 1 95 ? 6.866 -1.574 29.989 1.00 69.62 95 THR A CA 1
ATOM 778 C C . THR A 1 95 ? 7.084 -2.953 29.368 1.00 69.62 95 THR A C 1
ATOM 780 O O . THR A 1 95 ? 7.152 -3.047 28.139 1.00 69.62 95 THR A O 1
ATOM 783 N N . PRO A 1 96 ? 7.211 -4.026 30.173 1.00 69.81 96 PRO A N 1
ATOM 784 C CA . PRO A 1 96 ? 7.399 -5.358 29.627 1.00 69.81 96 PRO A CA 1
ATOM 785 C C . PRO A 1 96 ? 6.223 -5.686 28.702 1.00 69.81 96 PRO A C 1
ATOM 787 O O . PRO A 1 96 ? 5.085 -5.325 29.027 1.00 69.81 96 PRO A O 1
ATOM 790 N N . PRO A 1 97 ? 6.468 -6.352 27.562 1.00 70.50 97 PRO A N 1
ATOM 791 C CA . PRO A 1 97 ? 5.418 -6.629 26.601 1.00 70.50 97 PRO A CA 1
ATOM 792 C C . PRO A 1 97 ? 4.328 -7.474 27.257 1.00 70.50 97 PRO A C 1
ATOM 794 O O . PRO A 1 97 ? 4.510 -8.653 27.559 1.00 70.50 97 PRO A O 1
ATOM 797 N N . ALA A 1 98 ? 3.194 -6.832 27.517 1.00 76.50 98 ALA A N 1
ATOM 798 C CA . ALA A 1 98 ? 2.022 -7.450 28.101 1.00 76.50 98 ALA A CA 1
ATOM 799 C C . ALA A 1 98 ? 1.034 -7.818 26.996 1.00 76.50 98 ALA A C 1
ATOM 801 O O . ALA A 1 98 ? 0.976 -7.189 25.937 1.00 76.50 98 ALA A O 1
ATOM 802 N N . ARG A 1 99 ? 0.214 -8.837 27.256 1.00 81.88 99 ARG A N 1
ATOM 803 C CA . ARG A 1 99 ? -0.890 -9.187 26.363 1.00 81.88 99 ARG A CA 1
ATOM 804 C C . ARG A 1 99 ? -1.836 -7.988 26.236 1.00 81.88 99 ARG A C 1
ATOM 806 O O . ARG A 1 99 ? -2.377 -7.530 27.240 1.00 81.88 99 ARG A O 1
ATOM 813 N N . VAL A 1 100 ? -2.089 -7.539 25.006 1.00 87.44 100 VAL A N 1
ATOM 814 C CA . VAL A 1 100 ? -3.155 -6.571 24.713 1.00 87.44 100 VAL A CA 1
ATOM 815 C C . VAL A 1 100 ? -4.456 -7.346 24.520 1.00 87.44 100 VAL A C 1
ATOM 817 O O . VAL A 1 100 ? -4.550 -8.122 23.568 1.00 87.44 100 VAL A O 1
ATOM 820 N N . PRO A 1 101 ? -5.451 -7.193 25.411 1.00 86.75 101 PRO A N 1
ATOM 821 C CA . PRO A 1 101 ? -6.742 -7.831 25.216 1.00 86.75 101 PRO A CA 1
ATOM 822 C C . PRO A 1 101 ? -7.439 -7.220 23.998 1.00 86.75 101 PRO A C 1
ATOM 824 O O . PRO A 1 101 ? -7.507 -5.997 23.853 1.00 86.75 101 PRO A O 1
ATOM 827 N N . GLY A 1 102 ? -7.939 -8.091 23.127 1.00 91.69 102 GLY A N 1
ATOM 828 C CA . GLY A 1 102 ? -8.783 -7.720 22.001 1.00 91.69 102 GLY A CA 1
ATOM 829 C C . GLY A 1 102 ? -10.271 -7.856 22.309 1.00 91.69 102 GLY A C 1
ATOM 830 O O . GLY A 1 102 ? -10.688 -7.829 23.464 1.00 91.69 102 GLY A O 1
ATOM 831 N N . ASN A 1 103 ? -11.067 -8.038 21.258 1.00 93.19 103 ASN A N 1
ATOM 832 C CA . ASN A 1 103 ? -12.505 -8.329 21.325 1.00 93.19 103 ASN A CA 1
ATOM 833 C C . ASN A 1 103 ? -12.852 -9.775 20.921 1.00 93.19 103 ASN A C 1
ATOM 835 O O . ASN A 1 103 ? -14.012 -10.074 20.650 1.00 93.19 103 ASN A O 1
ATOM 839 N N . LEU A 1 104 ? -11.851 -10.654 20.845 1.00 92.19 104 LEU A N 1
ATOM 840 C CA . LEU A 1 104 ? -12.017 -12.067 20.517 1.00 92.19 104 LEU A CA 1
ATOM 841 C C . LEU A 1 104 ? -11.905 -12.922 21.779 1.00 92.19 104 LEU A C 1
ATOM 843 O O . LEU A 1 104 ? -11.035 -12.690 22.619 1.00 92.19 104 LEU A O 1
ATOM 847 N N . GLU A 1 105 ? -12.744 -13.950 21.873 1.00 90.94 105 GLU A N 1
ATOM 848 C CA . GLU A 1 105 ? -12.737 -14.913 22.973 1.00 90.94 105 GLU A CA 1
ATOM 849 C C . GLU A 1 105 ? -12.551 -16.343 22.461 1.00 90.94 105 GLU A C 1
ATOM 851 O O . GLU A 1 105 ? -13.065 -16.728 21.410 1.00 90.94 105 GLU A O 1
ATOM 856 N N . ASN A 1 106 ? -11.785 -17.140 23.209 1.00 91.50 106 ASN A N 1
ATOM 857 C CA . ASN A 1 106 ? -11.642 -18.563 22.937 1.00 91.50 106 ASN A CA 1
ATOM 858 C C . ASN A 1 106 ? -12.686 -19.332 23.752 1.00 91.50 106 ASN A C 1
ATOM 860 O O . ASN A 1 106 ? -12.546 -19.483 24.963 1.00 91.50 106 ASN A O 1
ATOM 864 N N . ILE A 1 107 ? -13.717 -19.832 23.073 1.00 93.25 107 ILE A N 1
ATOM 865 C CA . ILE A 1 107 ? -14.806 -20.593 23.702 1.00 93.25 107 ILE A CA 1
ATOM 866 C C . ILE A 1 107 ? -14.414 -22.030 24.084 1.00 93.25 107 ILE A C 1
ATOM 868 O O . ILE A 1 107 ? -15.105 -22.657 24.880 1.00 93.25 107 ILE A O 1
ATOM 872 N N . THR A 1 108 ? -13.332 -22.569 23.510 1.00 95.12 108 THR A N 1
ATOM 873 C CA . THR A 1 108 ? -12.913 -23.970 23.715 1.00 95.12 108 THR A CA 1
ATOM 874 C C . THR A 1 108 ? -11.881 -24.139 24.825 1.00 95.12 108 THR A C 1
ATOM 876 O O . THR A 1 108 ? -11.911 -25.143 25.531 1.00 95.12 108 THR A O 1
ATOM 879 N N . ASP A 1 109 ? -10.998 -23.154 25.005 1.00 92.00 109 ASP A N 1
ATOM 880 C CA . ASP A 1 109 ? -9.974 -23.138 26.051 1.00 92.00 109 ASP A CA 1
ATOM 881 C C . ASP A 1 109 ? -9.848 -21.726 26.653 1.00 92.00 109 ASP A C 1
ATOM 883 O O . ASP A 1 109 ? -9.081 -20.897 26.151 1.00 92.00 109 ASP A O 1
ATOM 887 N N . PRO A 1 110 ? -10.586 -21.431 27.741 1.00 87.00 110 PRO A N 1
ATOM 888 C CA . PRO A 1 110 ? -10.523 -20.137 28.421 1.00 87.00 110 PRO A CA 1
ATOM 889 C C . PRO A 1 110 ? -9.147 -19.808 29.022 1.00 87.00 110 PRO A C 1
ATOM 891 O O . PRO A 1 110 ? -8.858 -18.639 29.280 1.00 87.00 110 PRO A O 1
ATOM 894 N N . GLY A 1 111 ? -8.284 -20.811 29.246 1.00 88.88 111 GLY A N 1
ATOM 895 C CA . GLY A 1 111 ? -6.905 -20.606 29.701 1.00 88.88 111 GLY A CA 1
ATOM 896 C C . GLY A 1 111 ? -5.996 -20.030 28.610 1.00 88.88 111 GLY A C 1
ATOM 897 O O . GLY A 1 111 ? -4.954 -19.441 28.912 1.00 88.88 111 GLY A O 1
ATOM 898 N N . ASN A 1 112 ? -6.418 -20.136 27.347 1.00 88.75 112 ASN A N 1
ATOM 899 C CA . ASN A 1 112 ? -5.700 -19.664 26.174 1.00 88.75 112 ASN A CA 1
ATOM 900 C C . ASN A 1 112 ? -6.545 -18.651 25.373 1.00 88.75 112 ASN A C 1
ATOM 902 O O . ASN A 1 112 ? -7.117 -18.993 24.332 1.00 88.75 112 ASN A O 1
ATOM 906 N N . PRO A 1 113 ? -6.664 -17.398 25.850 1.00 86.06 113 PRO A N 1
ATOM 907 C CA . PRO A 1 113 ? -7.501 -16.402 25.197 1.00 86.06 113 PRO A CA 1
ATOM 908 C C . PRO A 1 113 ? -6.925 -15.987 23.843 1.00 86.06 113 PRO A C 1
ATOM 910 O O . PRO A 1 113 ? -5.707 -15.922 23.648 1.00 86.06 113 PRO A O 1
ATOM 913 N N . ALA A 1 114 ? -7.833 -15.673 22.922 1.00 89.44 114 ALA A N 1
ATOM 914 C CA . ALA A 1 114 ? -7.498 -15.244 21.576 1.00 89.44 114 ALA A CA 1
ATOM 915 C C . ALA A 1 114 ? -6.708 -13.924 21.578 1.00 89.44 114 ALA A C 1
ATOM 917 O O . ALA A 1 114 ? -6.868 -13.066 22.449 1.00 89.44 114 ALA A O 1
ATOM 918 N N . LEU A 1 115 ? -5.845 -13.777 20.576 1.00 89.56 115 LEU A N 1
ATOM 919 C CA . LEU A 1 115 ? -5.067 -12.567 20.329 1.00 89.56 115 LEU A CA 1
ATOM 920 C C . LEU A 1 115 ? -5.615 -11.847 19.099 1.00 89.56 115 LEU A C 1
ATOM 922 O O . LEU A 1 115 ? -6.175 -12.476 18.202 1.00 89.56 115 LEU A O 1
ATOM 926 N N . GLY A 1 116 ? -5.388 -10.538 19.032 1.00 90.06 116 GLY A N 1
ATOM 927 C CA . GLY A 1 116 ? -5.843 -9.715 17.918 1.00 90.06 116 GLY A CA 1
ATOM 928 C C . GLY A 1 116 ? -7.150 -8.988 18.210 1.00 90.06 116 GLY A C 1
ATOM 929 O O . GLY A 1 116 ? -7.790 -9.201 19.236 1.00 90.06 116 GLY A O 1
ATOM 930 N N . TYR A 1 117 ? -7.541 -8.123 17.283 1.00 94.00 117 TYR A N 1
ATOM 931 C CA . TYR A 1 117 ? -8.779 -7.361 17.341 1.00 94.00 117 TYR A CA 1
ATOM 932 C C . TYR A 1 117 ? -9.510 -7.530 16.016 1.00 94.00 117 TYR A C 1
ATOM 934 O O . TYR A 1 117 ? -8.931 -7.337 14.949 1.00 94.00 117 TYR A O 1
ATOM 942 N N . PHE A 1 118 ? -10.771 -7.923 16.086 1.00 94.62 118 PHE A N 1
ATOM 943 C CA . PHE A 1 118 ? -11.648 -8.014 14.937 1.00 94.62 118 PHE A 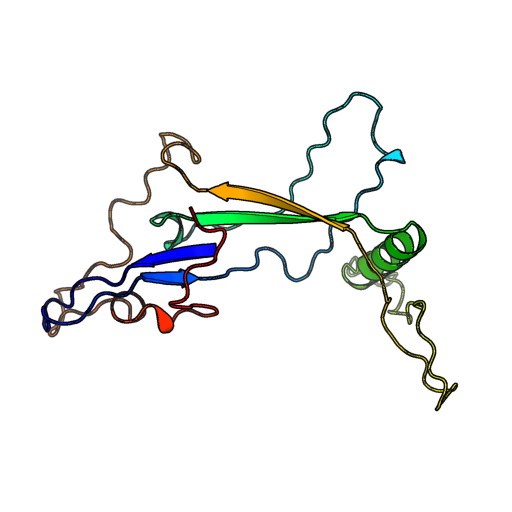CA 1
ATOM 944 C C . PHE A 1 118 ? -12.354 -6.679 14.725 1.00 94.62 118 PHE A C 1
ATOM 946 O O . PHE A 1 118 ? -13.096 -6.214 15.591 1.00 94.62 118 PHE A O 1
ATOM 953 N N . GLU A 1 119 ? -12.158 -6.076 13.560 1.00 93.81 119 GLU A N 1
ATOM 954 C CA . GLU A 1 119 ? -12.842 -4.847 13.177 1.00 93.81 119 GLU A CA 1
ATOM 955 C C . GLU A 1 119 ? -13.375 -4.911 11.749 1.00 93.81 119 GLU A C 1
ATOM 957 O O . GLU A 1 119 ? -12.874 -5.647 10.900 1.00 93.81 119 GLU A O 1
ATOM 962 N N . ILE A 1 120 ? -14.395 -4.095 11.496 1.00 93.88 120 ILE A N 1
ATOM 963 C CA . ILE A 1 120 ? -14.934 -3.830 10.167 1.00 93.88 120 ILE A CA 1
ATOM 964 C C . ILE A 1 120 ? -14.832 -2.322 9.971 1.00 93.88 120 ILE A C 1
ATOM 966 O O . ILE A 1 120 ? -15.321 -1.556 10.801 1.00 93.88 120 ILE A O 1
ATOM 970 N N . SER A 1 121 ? -14.177 -1.905 8.892 1.00 94.12 121 SER A N 1
ATOM 971 C CA . SER A 1 121 ? -13.948 -0.498 8.574 1.00 94.12 121 SER A CA 1
ATOM 972 C C . SER A 1 121 ? -14.351 -0.190 7.139 1.00 94.12 121 SER A C 1
ATOM 974 O O . SER A 1 121 ? -14.234 -1.027 6.242 1.00 94.12 121 SER A O 1
ATOM 976 N N . THR A 1 122 ? -14.812 1.039 6.922 1.0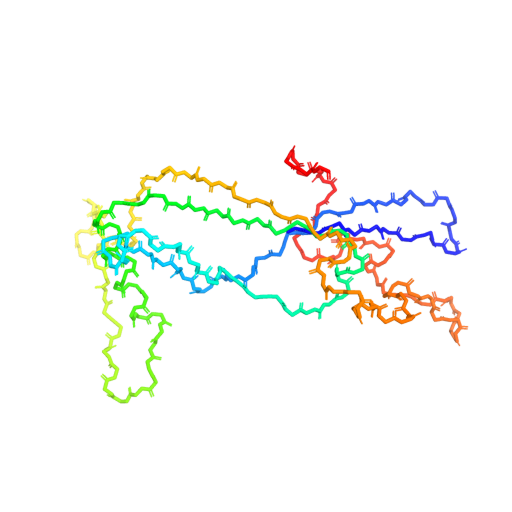0 95.00 122 THR A N 1
ATOM 977 C CA . THR A 1 122 ? -14.930 1.597 5.573 1.00 95.00 122 THR A CA 1
ATOM 978 C C . THR A 1 122 ? -13.548 2.032 5.111 1.00 95.00 122 THR A C 1
ATOM 980 O O . THR A 1 122 ? -12.807 2.649 5.881 1.00 95.00 122 THR A O 1
ATOM 983 N N . ILE A 1 123 ? -13.218 1.722 3.859 1.00 94.75 123 ILE A N 1
ATOM 984 C CA . ILE A 1 123 ? -11.929 2.043 3.250 1.00 94.75 123 ILE A CA 1
ATOM 985 C C . ILE A 1 123 ? -12.144 3.123 2.200 1.00 94.75 123 ILE A C 1
ATOM 987 O O . ILE A 1 123 ? -12.942 2.934 1.282 1.00 94.75 123 ILE A O 1
ATOM 991 N N . ASP A 1 124 ? -11.396 4.212 2.313 1.00 93.81 124 ASP A N 1
ATOM 992 C CA . ASP A 1 124 ? -11.205 5.167 1.228 1.00 93.81 124 ASP A CA 1
ATOM 993 C C . ASP A 1 124 ? -9.791 5.022 0.650 1.00 93.81 124 ASP A C 1
ATOM 995 O O . ASP A 1 124 ? -8.873 4.541 1.318 1.00 93.81 124 ASP A O 1
ATOM 999 N N . THR A 1 125 ? -9.604 5.359 -0.625 1.00 93.19 125 THR A N 1
ATOM 1000 C CA . THR A 1 125 ? -8.325 5.169 -1.316 1.00 93.19 125 THR A CA 1
ATOM 1001 C C . THR A 1 125 ? -7.924 6.392 -2.121 1.00 93.19 125 THR A C 1
ATOM 1003 O O . THR A 1 125 ? -8.577 6.750 -3.098 1.00 93.19 125 THR A O 1
ATOM 1006 N N . ALA A 1 126 ? -6.757 6.945 -1.802 1.00 91.31 126 ALA A N 1
ATOM 1007 C CA . ALA A 1 126 ? -6.114 7.982 -2.597 1.00 91.31 126 ALA A CA 1
ATOM 1008 C C . ALA A 1 126 ? -4.976 7.384 -3.432 1.00 91.31 126 ALA A C 1
ATOM 1010 O O . ALA A 1 126 ? -4.207 6.545 -2.956 1.00 91.31 126 ALA A O 1
ATOM 1011 N N . ARG A 1 127 ? -4.848 7.819 -4.691 1.00 91.31 127 ARG A N 1
ATOM 1012 C CA . ARG A 1 127 ? -3.768 7.390 -5.590 1.00 91.31 127 ARG A CA 1
ATOM 1013 C C . ARG A 1 127 ? -3.111 8.575 -6.276 1.00 91.31 127 ARG A C 1
ATOM 1015 O O . ARG A 1 127 ? -3.795 9.438 -6.815 1.00 91.31 127 ARG A O 1
ATOM 1022 N N . ILE A 1 128 ? -1.783 8.569 -6.306 1.00 89.38 128 ILE A N 1
ATOM 1023 C CA . ILE A 1 128 ? -0.966 9.566 -7.000 1.00 89.38 128 ILE A CA 1
ATOM 1024 C C . ILE A 1 128 ? 0.038 8.828 -7.876 1.00 89.38 128 ILE A C 1
ATOM 1026 O O . ILE A 1 128 ? 0.696 7.892 -7.428 1.00 89.38 128 ILE A O 1
ATOM 1030 N N . TYR A 1 129 ? 0.152 9.241 -9.134 1.00 88.25 129 TYR A N 1
ATOM 1031 C CA . TYR A 1 129 ? 1.139 8.694 -10.061 1.00 88.25 129 TYR A CA 1
ATOM 1032 C C . TYR A 1 129 ? 2.357 9.604 -10.120 1.00 88.25 129 TYR A C 1
ATOM 1034 O O . TYR A 1 129 ? 2.169 10.816 -10.162 1.00 88.25 129 TYR A O 1
ATOM 1042 N N . SER A 1 130 ? 3.567 9.043 -10.202 1.00 84.56 130 SER A N 1
ATOM 1043 C CA . SER A 1 130 ? 4.734 9.803 -10.636 1.00 84.56 130 SER A CA 1
ATOM 1044 C C . SER A 1 130 ? 4.472 10.326 -12.056 1.00 84.56 130 SER A C 1
ATOM 1046 O O . SER A 1 130 ? 3.957 9.620 -12.928 1.00 84.56 130 SER A O 1
ATOM 1048 N N . ARG A 1 131 ? 4.736 11.613 -12.253 1.00 71.69 131 ARG A N 1
ATOM 1049 C CA . ARG A 1 131 ? 4.609 12.373 -13.494 1.00 71.69 131 ARG A CA 1
ATOM 1050 C C . ARG A 1 131 ? 5.860 13.235 -13.589 1.00 71.69 131 ARG A C 1
ATOM 1052 O O . ARG A 1 131 ? 6.423 13.600 -12.554 1.00 71.69 131 ARG A O 1
ATOM 1059 N N . ASN A 1 132 ? 6.259 13.579 -14.806 1.00 62.72 132 ASN A N 1
ATOM 1060 C CA . ASN A 1 132 ? 7.375 14.495 -15.032 1.00 62.72 132 ASN A CA 1
ATOM 1061 C C . ASN A 1 132 ? 7.135 15.802 -14.253 1.00 62.72 132 ASN A C 1
ATOM 1063 O O . ASN A 1 132 ? 6.016 16.319 -14.258 1.00 62.72 132 ASN A O 1
ATOM 1067 N N . GLY A 1 133 ? 8.154 16.274 -13.531 1.00 60.78 133 GLY A N 1
ATOM 1068 C CA . GLY A 1 133 ? 8.083 17.464 -12.675 1.00 60.78 133 GLY A CA 1
ATOM 1069 C C . GLY A 1 133 ? 7.562 17.238 -11.246 1.00 60.78 133 GLY A C 1
ATOM 1070 O O . GLY A 1 133 ? 7.725 18.118 -10.407 1.00 60.78 133 GLY A O 1
ATOM 1071 N N . LEU A 1 134 ? 6.998 16.066 -10.894 1.00 67.50 134 LEU A N 1
ATOM 1072 C CA . LEU A 1 134 ? 6.562 15.811 -9.502 1.00 67.50 134 LEU A CA 1
ATOM 1073 C C . LEU A 1 134 ? 7.710 15.769 -8.490 1.00 67.50 134 LEU A C 1
ATOM 1075 O O . LEU A 1 134 ? 7.475 15.942 -7.297 1.00 67.50 134 LEU A O 1
ATOM 1079 N N . LEU A 1 135 ? 8.928 15.517 -8.958 1.00 69.75 135 LEU A N 1
ATOM 1080 C CA . LEU A 1 135 ? 10.135 15.480 -8.134 1.00 69.75 135 LEU A CA 1
ATOM 1081 C C . LEU A 1 135 ? 10.951 16.780 -8.256 1.00 69.75 135 LEU A C 1
ATOM 1083 O O . LEU A 1 135 ? 12.032 16.869 -7.685 1.00 69.75 135 LEU A O 1
ATOM 1087 N N . GLY A 1 136 ? 10.404 17.790 -8.947 1.00 63.78 136 GLY A N 1
ATOM 1088 C CA . GLY A 1 136 ? 11.091 19.024 -9.324 1.00 63.78 136 GLY A CA 1
ATOM 1089 C C . GLY A 1 136 ? 11.815 18.901 -10.665 1.00 63.78 136 GLY A C 1
ATOM 1090 O O . GLY A 1 136 ? 12.208 17.807 -11.069 1.00 63.78 136 GLY A O 1
ATOM 1091 N N . ASP A 1 137 ? 11.982 20.029 -11.353 1.00 63.03 137 ASP A N 1
ATOM 1092 C CA . ASP A 1 137 ? 12.668 20.098 -12.653 1.00 63.03 137 ASP A CA 1
ATOM 1093 C C . ASP A 1 137 ? 14.176 19.793 -12.536 1.00 63.03 137 ASP A C 1
ATOM 1095 O O . ASP A 1 137 ? 14.800 19.362 -13.502 1.00 63.03 137 ASP A O 1
ATOM 1099 N N . ASP A 1 138 ? 14.740 19.938 -11.331 1.00 58.75 138 ASP A N 1
ATOM 1100 C CA . ASP A 1 138 ? 16.137 19.617 -11.006 1.00 58.75 138 ASP A CA 1
ATOM 1101 C C . ASP A 1 138 ? 16.375 18.109 -10.806 1.00 58.75 138 ASP A C 1
ATOM 1103 O O . ASP A 1 138 ? 17.520 17.657 -10.717 1.00 58.75 138 ASP A O 1
ATOM 1107 N N . PHE A 1 139 ? 15.307 17.310 -10.705 1.00 62.56 139 PHE A N 1
ATOM 1108 C CA . PHE A 1 139 ? 15.412 15.869 -10.520 1.00 62.56 139 PHE A CA 1
ATOM 1109 C C . PHE A 1 139 ? 15.475 15.159 -11.875 1.00 62.56 139 PHE A C 1
ATOM 1111 O O . PHE A 1 139 ? 14.490 14.615 -12.380 1.00 62.56 139 PHE A O 1
ATOM 1118 N N . LEU A 1 140 ? 16.672 15.163 -12.458 1.00 59.22 140 LEU A N 1
ATOM 1119 C CA . LEU A 1 140 ? 17.037 14.267 -13.547 1.00 59.22 140 LEU A CA 1
ATOM 1120 C C . LEU A 1 140 ? 17.484 12.946 -12.920 1.00 59.22 140 LEU A C 1
ATOM 1122 O O . LEU A 1 140 ? 18.502 12.892 -12.227 1.00 59.22 140 LEU A O 1
ATOM 1126 N N . LEU A 1 141 ? 16.704 11.881 -13.121 1.00 59.66 141 LEU A N 1
ATOM 1127 C CA . LEU A 1 141 ? 17.219 10.536 -12.876 1.00 59.66 141 LEU A CA 1
ATOM 1128 C C . LEU A 1 141 ? 18.466 10.382 -13.743 1.00 59.66 141 LEU A C 1
ATOM 1130 O O . LEU A 1 141 ? 18.444 10.735 -14.918 1.00 59.66 141 LEU A O 1
ATOM 1134 N N . GLN A 1 142 ? 19.548 9.992 -13.082 1.00 55.03 142 GLN A N 1
ATOM 1135 C CA . GLN A 1 142 ? 20.929 9.980 -13.548 1.00 55.03 142 GLN A CA 1
ATOM 1136 C C . GLN A 1 142 ? 21.080 9.546 -15.019 1.00 55.03 142 GLN A C 1
ATOM 1138 O O . GLN A 1 142 ? 20.356 8.674 -15.480 1.00 55.03 142 GLN A O 1
ATOM 1143 N N . ASP A 1 143 ? 22.060 10.121 -15.727 1.00 57.25 143 ASP A N 1
ATOM 1144 C CA . ASP A 1 143 ? 22.298 9.960 -17.178 1.00 57.25 143 ASP A CA 1
ATOM 1145 C C . ASP A 1 143 ? 22.475 8.507 -17.686 1.00 57.25 143 ASP A C 1
ATOM 1147 O O . ASP A 1 143 ? 22.549 8.294 -18.897 1.00 57.25 143 ASP A O 1
ATOM 1151 N N . PHE A 1 144 ? 22.528 7.510 -16.795 1.00 59.53 144 PHE A N 1
ATOM 1152 C CA . PHE A 1 144 ? 22.642 6.092 -17.135 1.00 59.53 144 PHE A CA 1
ATOM 1153 C C . PHE A 1 144 ? 21.355 5.348 -16.757 1.00 59.53 144 PHE A C 1
ATOM 1155 O O . PHE A 1 144 ? 21.018 5.302 -15.571 1.00 59.53 144 PHE A O 1
ATOM 1162 N N . PRO A 1 145 ? 20.629 4.771 -17.731 1.00 76.25 145 PRO A N 1
ATOM 1163 C CA . PRO A 1 145 ? 19.429 3.993 -17.453 1.00 76.25 145 PRO A CA 1
ATOM 1164 C C . PRO A 1 145 ? 19.793 2.730 -16.669 1.00 76.25 145 PRO A C 1
ATOM 1166 O O . PRO A 1 145 ? 20.780 2.068 -16.981 1.00 76.25 145 PRO A O 1
ATOM 1169 N N . TYR A 1 146 ? 18.969 2.347 -15.694 1.00 85.19 146 TYR A N 1
ATOM 1170 C CA . TYR A 1 146 ? 19.215 1.161 -14.868 1.00 85.19 146 TYR A CA 1
ATOM 1171 C C . TYR A 1 146 ? 19.441 -0.115 -15.692 1.00 85.19 146 TYR A C 1
ATOM 1173 O O . TYR A 1 146 ? 20.287 -0.942 -15.363 1.00 85.19 146 TYR A O 1
ATOM 1181 N N . CYS A 1 147 ? 18.700 -0.260 -16.789 1.00 86.31 147 CYS A N 1
ATOM 1182 C CA . CYS A 1 147 ? 18.837 -1.369 -17.723 1.00 86.31 147 CYS A CA 1
ATOM 1183 C C . CYS A 1 147 ? 19.806 -1.037 -18.864 1.00 86.31 147 CYS A C 1
ATOM 1185 O O . CYS A 1 147 ? 19.394 -0.948 -20.023 1.00 86.31 147 CYS A O 1
ATOM 1187 N N . GLU A 1 148 ? 21.094 -0.906 -18.556 1.00 85.19 148 GLU A N 1
ATOM 1188 C CA . GLU A 1 148 ? 22.157 -0.724 -19.548 1.00 85.19 148 GLU A CA 1
ATOM 1189 C C . GLU A 1 148 ? 23.002 -1.996 -19.705 1.00 85.19 148 GLU A C 1
ATOM 1191 O O . GLU A 1 148 ? 23.378 -2.645 -18.730 1.00 85.19 148 GLU A O 1
ATOM 1196 N N . TYR A 1 149 ? 23.293 -2.376 -20.952 1.00 83.94 149 TYR A N 1
ATOM 1197 C CA . TYR A 1 149 ? 24.154 -3.523 -21.230 1.00 83.94 149 TYR A CA 1
ATOM 1198 C C . TYR A 1 149 ? 25.626 -3.166 -21.019 1.00 83.94 149 TYR A C 1
ATOM 1200 O O . TYR A 1 149 ? 26.139 -2.223 -21.619 1.00 83.94 149 TYR A O 1
ATOM 1208 N N . ASP A 1 150 ? 26.332 -3.993 -20.252 1.00 84.75 150 ASP A N 1
ATOM 1209 C CA . ASP A 1 150 ? 27.787 -3.952 -20.176 1.00 84.75 150 ASP A CA 1
ATOM 1210 C C . ASP A 1 150 ? 28.395 -4.728 -21.352 1.00 84.75 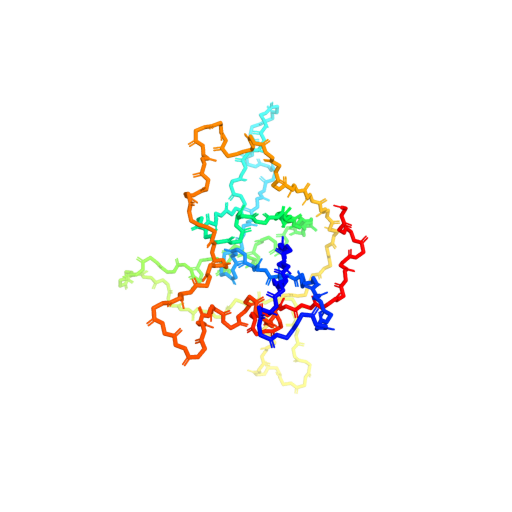150 ASP A C 1
ATOM 1212 O O . ASP A 1 150 ? 28.382 -5.961 -21.401 1.00 84.75 150 ASP A O 1
ATOM 1216 N N . PHE A 1 151 ? 28.949 -3.982 -22.308 1.00 85.62 151 PHE A N 1
ATOM 1217 C CA . PHE A 1 151 ? 29.613 -4.516 -23.500 1.00 85.62 151 PHE A CA 1
ATOM 1218 C C . PHE A 1 151 ? 31.091 -4.876 -23.280 1.00 85.62 151 PHE A C 1
ATOM 1220 O O . PHE A 1 151 ? 31.768 -5.273 -24.230 1.00 85.62 151 PHE A O 1
ATOM 1227 N N . SER A 1 152 ? 31.619 -4.747 -22.058 1.00 87.31 152 SER A N 1
ATOM 1228 C CA . SER A 1 152 ? 32.989 -5.166 -21.730 1.00 87.31 152 SER A CA 1
ATOM 1229 C C . SER A 1 152 ? 33.152 -6.691 -21.667 1.00 87.31 152 SER A C 1
ATOM 1231 O O . SER A 1 152 ? 34.273 -7.201 -21.744 1.00 87.31 152 SER A O 1
ATOM 1233 N N . THR A 1 153 ? 32.041 -7.430 -21.579 1.00 81.19 153 THR A N 1
ATOM 1234 C CA . THR A 1 153 ? 31.989 -8.896 -21.547 1.00 81.19 153 THR A CA 1
ATOM 1235 C C . THR A 1 153 ? 31.118 -9.448 -22.683 1.00 81.19 153 THR A C 1
ATOM 1237 O O . THR A 1 153 ? 30.231 -8.766 -23.194 1.0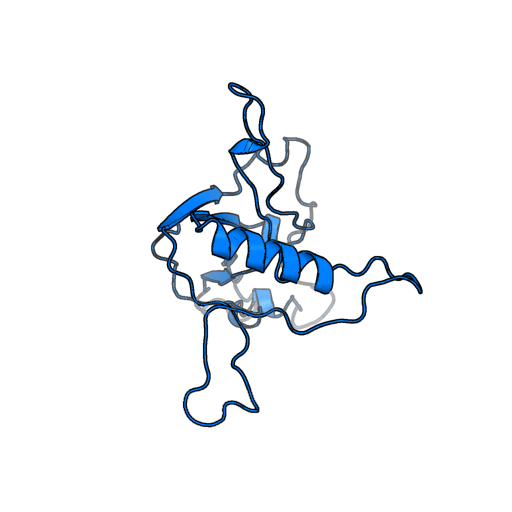0 81.19 153 THR A O 1
ATOM 1240 N N . TRP A 1 154 ? 31.400 -10.680 -23.136 1.00 76.75 154 TRP A N 1
ATOM 1241 C CA . TRP A 1 154 ? 30.618 -11.361 -24.178 1.00 76.75 154 TRP A CA 1
ATOM 1242 C C . TRP A 1 154 ? 30.039 -12.689 -23.654 1.00 76.75 154 TRP A C 1
ATOM 1244 O O . TRP A 1 154 ? 30.822 -13.559 -23.260 1.00 76.75 154 TRP A O 1
ATOM 1254 N N . PRO A 1 155 ? 28.708 -12.900 -23.691 1.00 76.62 155 PRO A N 1
ATOM 1255 C CA . PRO A 1 155 ? 27.686 -11.968 -24.180 1.00 76.62 155 PRO A CA 1
ATOM 1256 C C . PRO A 1 155 ? 27.535 -10.739 -23.261 1.00 76.62 155 PRO A C 1
ATOM 1258 O O . PRO A 1 155 ? 27.855 -10.856 -22.078 1.00 76.62 155 PRO A O 1
ATOM 1261 N N . PRO A 1 156 ? 27.047 -9.591 -23.777 1.00 79.75 156 PRO A N 1
ATOM 1262 C CA . PRO A 1 156 ? 26.793 -8.414 -22.953 1.00 79.75 156 PRO A CA 1
ATOM 1263 C C . PRO A 1 156 ? 25.875 -8.760 -21.784 1.00 79.75 156 PRO A C 1
ATOM 1265 O O . PRO A 1 156 ? 24.825 -9.380 -21.981 1.00 79.75 156 PRO A O 1
ATOM 1268 N N . VAL A 1 157 ? 26.274 -8.372 -20.576 1.00 77.00 157 VAL A N 1
ATOM 1269 C CA . VAL A 1 157 ? 25.509 -8.651 -19.357 1.00 77.00 157 VAL A CA 1
ATOM 1270 C C . VAL A 1 157 ? 24.624 -7.464 -19.002 1.00 77.00 157 VAL A C 1
ATOM 1272 O O . VAL A 1 157 ? 24.977 -6.314 -19.244 1.00 77.00 157 VAL A O 1
ATOM 1275 N N . ASN A 1 158 ? 23.460 -7.752 -18.432 1.00 83.94 158 ASN A N 1
ATOM 1276 C CA . ASN A 1 158 ? 22.575 -6.763 -17.829 1.00 83.94 158 ASN A CA 1
ATOM 1277 C C . ASN A 1 158 ? 21.987 -7.357 -16.541 1.00 83.94 158 ASN A C 1
ATOM 1279 O O . ASN A 1 158 ? 22.144 -8.550 -16.259 1.00 83.94 158 ASN A O 1
ATOM 1283 N N . HIS A 1 159 ? 21.309 -6.528 -15.761 1.00 87.88 159 HIS A N 1
ATOM 1284 C CA . HIS A 1 159 ? 20.495 -6.947 -14.636 1.00 87.88 159 HIS A CA 1
ATOM 1285 C C . HIS A 1 159 ? 19.446 -7.972 -15.086 1.00 87.88 159 HIS A C 1
ATOM 1287 O O . HIS A 1 159 ? 18.780 -7.811 -16.111 1.00 87.88 159 HIS A O 1
ATOM 1293 N N . LEU A 1 160 ? 19.303 -9.052 -14.318 1.00 88.19 160 LEU A N 1
ATOM 1294 C CA . LEU A 1 160 ? 18.440 -10.182 -14.668 1.00 88.19 160 LEU A CA 1
ATOM 1295 C C . LEU A 1 160 ? 16.971 -9.751 -14.793 1.00 88.19 160 LEU A C 1
ATOM 1297 O O . LEU A 1 160 ? 16.240 -10.242 -15.649 1.00 88.19 160 LEU A O 1
ATOM 1301 N N . GLU A 1 161 ? 16.554 -8.807 -13.959 1.00 89.50 161 GLU A N 1
ATOM 1302 C CA . GLU A 1 161 ? 15.235 -8.186 -13.965 1.00 89.50 161 GLU A CA 1
ATOM 1303 C C . GLU A 1 161 ? 14.933 -7.398 -15.247 1.00 89.50 161 GLU A C 1
ATOM 1305 O O . GLU A 1 161 ? 13.768 -7.324 -15.632 1.00 89.50 161 GLU A O 1
ATOM 1310 N N . CYS A 1 162 ? 15.950 -6.883 -15.950 1.00 89.12 162 CYS A N 1
ATOM 1311 C CA . CYS A 1 162 ? 15.786 -6.210 -17.245 1.00 89.12 162 CYS A CA 1
ATOM 1312 C C . CYS A 1 162 ? 15.396 -7.186 -18.365 1.00 89.12 162 CYS A C 1
ATOM 1314 O O . CYS A 1 162 ? 14.680 -6.804 -19.290 1.00 89.12 162 CYS A O 1
ATOM 1316 N N . ASP A 1 163 ? 15.818 -8.448 -18.251 1.00 86.62 163 ASP A N 1
ATOM 1317 C CA . ASP A 1 163 ? 15.498 -9.530 -19.190 1.00 86.62 163 ASP A CA 1
ATOM 1318 C C . ASP A 1 163 ? 14.279 -10.368 -18.748 1.00 86.62 163 ASP A C 1
ATOM 1320 O O . ASP A 1 163 ? 13.660 -11.052 -19.571 1.00 86.62 163 ASP A O 1
ATOM 1324 N N . ASN A 1 164 ? 13.982 -10.386 -17.445 1.00 89.06 164 ASN A N 1
ATOM 1325 C CA . ASN A 1 164 ? 12.845 -11.082 -16.850 1.00 89.06 164 ASN A CA 1
ATOM 1326 C C . ASN A 1 164 ? 12.333 -10.336 -15.611 1.00 89.06 164 ASN A C 1
ATOM 1328 O O . ASN A 1 164 ? 12.777 -10.582 -14.484 1.00 89.06 164 ASN A O 1
ATOM 1332 N N . CYS A 1 165 ? 11.327 -9.485 -15.796 1.00 92.06 165 CYS A N 1
ATOM 1333 C CA . CYS A 1 165 ? 10.823 -8.623 -14.726 1.00 92.06 165 CYS A CA 1
ATOM 1334 C C . CYS A 1 165 ? 10.117 -9.392 -13.592 1.00 92.06 165 CYS A C 1
ATOM 1336 O O . CYS A 1 165 ? 9.906 -8.844 -12.507 1.00 92.06 165 CYS A O 1
ATOM 1338 N N . LEU A 1 166 ? 9.801 -10.679 -13.804 1.00 93.88 166 LEU A N 1
ATOM 1339 C CA . LEU A 1 166 ? 9.208 -11.562 -12.793 1.00 93.88 166 LEU A CA 1
ATOM 1340 C C . LEU A 1 166 ? 10.196 -12.026 -11.715 1.00 93.88 166 LEU A C 1
ATOM 1342 O O . LEU A 1 166 ? 9.792 -12.636 -10.728 1.00 93.88 166 LEU A O 1
ATOM 1346 N N . VAL A 1 167 ? 11.489 -11.743 -11.888 1.00 93.94 167 VAL A N 1
ATOM 1347 C CA . VAL A 1 167 ? 12.503 -11.991 -10.854 1.00 93.94 167 VAL A CA 1
ATOM 1348 C C . VAL A 1 167 ? 12.364 -11.009 -9.687 1.00 93.94 167 VAL A C 1
ATOM 1350 O O . VAL A 1 167 ? 12.733 -11.336 -8.558 1.00 93.94 167 VAL A O 1
ATOM 1353 N N . LEU A 1 168 ? 11.784 -9.828 -9.925 1.00 92.25 168 LEU A N 1
ATOM 1354 C CA . LEU A 1 168 ? 11.520 -8.860 -8.866 1.00 92.25 168 LEU A CA 1
ATOM 1355 C C . LEU A 1 168 ? 10.462 -9.402 -7.887 1.00 92.25 168 LEU A C 1
ATOM 1357 O O . LEU A 1 168 ? 9.468 -9.999 -8.313 1.00 92.25 168 LEU A O 1
ATOM 1361 N N . PRO A 1 169 ? 10.617 -9.174 -6.572 1.00 92.25 169 PRO A N 1
ATOM 1362 C CA . PRO A 1 169 ? 9.653 -9.637 -5.582 1.00 92.25 169 PRO A CA 1
ATOM 1363 C C . PRO A 1 169 ? 8.306 -8.931 -5.757 1.00 92.25 169 PRO A C 1
ATOM 1365 O O . PRO A 1 169 ? 8.250 -7.733 -6.039 1.00 92.25 169 PRO A O 1
ATOM 1368 N N . SER A 1 170 ? 7.209 -9.662 -5.542 1.00 93.81 170 SER A N 1
ATOM 1369 C CA . SER A 1 170 ? 5.839 -9.134 -5.675 1.00 93.81 170 SER A CA 1
ATOM 1370 C C . SER A 1 170 ? 5.539 -8.531 -7.058 1.00 93.81 170 SER A C 1
ATOM 1372 O O . SER A 1 170 ? 4.765 -7.573 -7.172 1.00 93.81 170 SER A O 1
ATOM 1374 N N . SER A 1 171 ? 6.176 -9.074 -8.096 1.00 95.44 171 SER A N 1
ATOM 1375 C CA . SER A 1 171 ? 5.910 -8.768 -9.498 1.00 95.44 171 SER A CA 1
ATOM 1376 C C . SER A 1 171 ? 4.752 -9.616 -10.032 1.00 95.44 171 SER A C 1
ATOM 1378 O O . SER A 1 171 ? 4.528 -10.752 -9.613 1.00 95.44 171 SER A O 1
ATOM 1380 N N . THR A 1 172 ? 3.985 -9.049 -10.957 1.00 95.88 172 THR A N 1
ATOM 1381 C CA . THR A 1 172 ? 2.935 -9.760 -11.691 1.00 95.88 172 THR A CA 1
ATOM 1382 C C . THR A 1 172 ? 2.799 -9.202 -13.103 1.00 95.88 172 THR A C 1
ATOM 1384 O O . THR A 1 172 ? 3.102 -8.033 -13.339 1.00 95.88 172 THR A O 1
ATOM 1387 N N . LEU A 1 173 ? 2.330 -10.029 -14.038 1.00 95.31 173 LEU A N 1
ATOM 1388 C CA . LEU A 1 173 ? 1.924 -9.592 -15.378 1.00 95.31 173 LEU A CA 1
ATOM 1389 C C . LEU A 1 173 ? 0.498 -9.030 -15.390 1.00 95.31 173 LEU A C 1
ATOM 1391 O O . LEU A 1 173 ? 0.106 -8.338 -16.329 1.00 95.31 173 LEU A O 1
ATOM 1395 N N . ASP A 1 174 ? -0.278 -9.315 -14.345 1.00 95.38 174 ASP A N 1
ATOM 1396 C CA . ASP A 1 174 ? -1.662 -8.883 -14.255 1.00 95.38 174 ASP A CA 1
ATOM 1397 C C . ASP A 1 174 ? -1.721 -7.390 -13.948 1.00 95.38 174 ASP A C 1
ATOM 1399 O O . ASP A 1 174 ? -1.401 -6.933 -12.845 1.00 95.38 174 ASP A O 1
ATOM 1403 N N . LYS A 1 175 ? -2.170 -6.616 -14.939 1.00 93.94 175 LYS A N 1
ATOM 1404 C CA . LYS A 1 175 ? -2.413 -5.186 -14.773 1.00 93.94 175 LYS A CA 1
ATOM 1405 C C . LYS A 1 175 ? -3.471 -4.965 -13.684 1.00 93.94 175 LYS A C 1
ATOM 1407 O O . LYS A 1 175 ? -4.603 -5.431 -13.839 1.00 93.94 175 LYS A O 1
ATOM 1412 N N . PRO A 1 176 ? -3.171 -4.194 -12.622 1.00 93.31 176 PRO A N 1
ATOM 1413 C CA . PRO A 1 176 ? -4.174 -3.848 -11.629 1.00 93.31 176 PRO A CA 1
ATOM 1414 C C . PRO A 1 176 ? -5.335 -3.089 -12.276 1.00 93.31 176 PRO A C 1
ATOM 1416 O O . PRO A 1 176 ? -5.119 -2.141 -13.028 1.00 93.31 176 PRO A O 1
ATOM 1419 N N . VAL A 1 177 ? -6.572 -3.451 -11.930 1.00 93.75 177 VAL A N 1
ATOM 1420 C CA . VAL A 1 177 ? -7.796 -2.846 -12.500 1.00 93.75 177 VAL A CA 1
ATOM 1421 C C . VAL A 1 177 ? -7.875 -1.324 -12.340 1.00 93.75 177 VAL A C 1
ATOM 1423 O O . VAL A 1 177 ? -8.501 -0.642 -13.142 1.00 93.75 177 VAL A O 1
ATOM 1426 N N . TRP A 1 178 ? -7.230 -0.780 -11.308 1.00 90.50 178 TRP A N 1
ATOM 1427 C CA . TRP A 1 178 ? -7.187 0.652 -11.006 1.00 90.50 178 TRP A CA 1
ATOM 1428 C C . TRP A 1 178 ? -5.994 1.380 -11.651 1.00 90.50 178 TRP A C 1
ATOM 1430 O O . TRP A 1 178 ? -5.868 2.596 -11.491 1.00 90.50 178 TRP A O 1
ATOM 1440 N N . TRP A 1 179 ? -5.098 0.658 -12.334 1.00 89.44 179 TRP A N 1
ATOM 1441 C CA . TRP A 1 179 ? -3.913 1.230 -12.969 1.00 89.44 179 TRP A CA 1
ATOM 1442 C C . TRP A 1 179 ? -4.289 1.981 -14.252 1.00 89.44 179 TRP A C 1
ATOM 1444 O O . TRP A 1 179 ? -4.783 1.379 -15.209 1.00 89.44 179 TRP A O 1
ATOM 1454 N N . GLN A 1 180 ? -4.017 3.288 -14.280 1.00 82.12 180 GLN A N 1
ATOM 1455 C CA . GLN A 1 180 ? -4.341 4.200 -15.384 1.00 82.12 180 GLN A CA 1
ATOM 1456 C C . GLN A 1 180 ? -3.155 4.387 -16.315 1.00 82.12 180 GLN A C 1
ATOM 1458 O O . GLN A 1 180 ? -2.128 4.917 -15.843 1.00 82.12 180 GLN A O 1
#